Protein AF-A0A812HWL4-F1 (afdb_monomer_lite)

Foldseek 3Di:
DLVVLLCLLCVPPVVNPLVVSLVVLVVLLVLLVCLLPVDPDPDQKDADDPVSLVSLVVQLVVCVVSSVPVLNVLSCQQNDDVNSIDGPVSSNVSSVVNNVSSVVNSVVSVD

Radius of gyration: 14.39 Å; chains: 1; bounding box: 32×25×40 Å

Secondary structure (DSSP, 8-state):
-HHHHHHHIIIIISTT-HHHHHHHHHHHHHHHHHHHHS---SSSEEEPPHHHHHHHHHHHHHHHHTT-HHHHHHHHHHH-SGGGEEEHHHHHHHHHHHHHHHHHHHHHHT-

Structure (mmCIF, N/CA/C/O backbone):
data_AF-A0A812HWL4-F1
#
_entry.id   AF-A0A812HWL4-F1
#
loop_
_atom_site.group_PDB
_atom_site.id
_atom_site.type_symbol
_atom_site.label_atom_id
_atom_site.label_alt_id
_atom_site.label_comp_id
_atom_site.label_asym_id
_atom_site.label_entity_id
_atom_site.label_seq_id
_atom_site.pdbx_PDB_ins_code
_atom_site.Cartn_x
_atom_site.Cartn_y
_atom_site.Cartn_z
_atom_site.occupancy
_atom_site.B_iso_or_equiv
_atom_site.auth_seq_id
_atom_site.auth_comp_id
_atom_site.auth_asym_id
_atom_site.auth_atom_id
_atom_site.pdbx_PDB_model_num
ATOM 1 N N . MET A 1 1 ? -5.602 -4.719 -14.714 1.00 66.44 1 MET A N 1
ATOM 2 C CA . MET A 1 1 ? -5.521 -3.666 -13.679 1.00 66.44 1 MET A CA 1
ATOM 3 C C . MET A 1 1 ? -4.164 -3.690 -12.992 1.00 66.44 1 MET A C 1
ATOM 5 O O . MET A 1 1 ? -3.362 -2.840 -13.329 1.00 66.44 1 MET A O 1
ATOM 9 N N . ARG A 1 2 ? -3.834 -4.706 -12.174 1.00 79.69 2 ARG A N 1
ATOM 10 C CA . ARG A 1 2 ? -2.539 -4.767 -11.455 1.00 79.69 2 ARG A CA 1
ATOM 11 C C . ARG A 1 2 ? -1.305 -4.699 -12.359 1.00 79.69 2 ARG A C 1
ATOM 13 O O . ARG A 1 2 ? -0.395 -3.948 -12.067 1.00 79.69 2 ARG A O 1
ATOM 20 N N . VAL A 1 3 ? -1.302 -5.420 -13.483 1.00 84.12 3 VAL A N 1
ATOM 21 C CA . VAL A 1 3 ? -0.199 -5.358 -14.467 1.00 84.12 3 VAL A CA 1
ATOM 22 C C . VAL A 1 3 ? -0.029 -3.944 -15.033 1.00 84.12 3 VAL A C 1
ATOM 24 O O . VAL A 1 3 ? 1.085 -3.479 -15.192 1.00 84.12 3 VAL A O 1
ATOM 27 N N . THR A 1 4 ? -1.128 -3.227 -15.272 1.00 89.75 4 THR A N 1
ATOM 28 C CA . THR A 1 4 ? -1.093 -1.844 -15.769 1.00 89.75 4 THR A CA 1
ATOM 29 C C . THR A 1 4 ? -0.496 -0.885 -14.738 1.00 89.75 4 THR A C 1
ATOM 31 O O . THR A 1 4 ? 0.316 -0.043 -15.093 1.00 89.75 4 THR A O 1
ATOM 34 N N . GLU A 1 5 ? -0.866 -1.025 -13.463 1.00 93.19 5 GLU A N 1
ATOM 35 C CA . GLU A 1 5 ? -0.319 -0.200 -12.375 1.00 93.19 5 GLU A CA 1
ATOM 36 C C . GLU A 1 5 ? 1.161 -0.520 -12.113 1.00 93.19 5 GLU A C 1
ATOM 38 O O . GLU A 1 5 ? 1.951 0.386 -11.872 1.00 93.19 5 GLU A O 1
ATOM 43 N N . VAL A 1 6 ? 1.556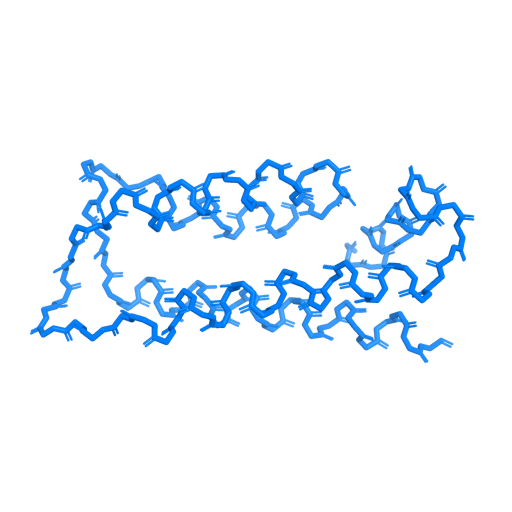 -1.794 -12.225 1.00 93.38 6 VAL A N 1
ATOM 44 C CA . VAL A 1 6 ? 2.964 -2.209 -12.132 1.00 93.38 6 VAL A CA 1
ATOM 45 C C . VAL A 1 6 ? 3.786 -1.663 -13.295 1.00 93.38 6 VAL A C 1
ATOM 47 O O . VAL A 1 6 ? 4.874 -1.148 -13.062 1.00 93.38 6 VAL A O 1
ATOM 50 N N . ASN A 1 7 ? 3.267 -1.713 -14.523 1.00 93.56 7 ASN A N 1
ATOM 51 C CA . ASN A 1 7 ? 3.948 -1.124 -15.675 1.00 93.56 7 ASN A CA 1
ATOM 52 C C . ASN A 1 7 ? 4.111 0.385 -15.498 1.00 93.56 7 ASN A C 1
ATOM 54 O O . ASN A 1 7 ? 5.193 0.897 -15.737 1.00 93.56 7 ASN A O 1
ATOM 58 N N . TYR A 1 8 ? 3.086 1.087 -15.001 1.00 94.75 8 TYR A N 1
ATOM 59 C CA . TYR A 1 8 ? 3.209 2.514 -14.705 1.00 94.75 8 TYR A CA 1
ATOM 60 C C . TYR A 1 8 ? 4.306 2.787 -13.668 1.00 94.75 8 TYR A C 1
ATOM 62 O O . TYR A 1 8 ? 5.150 3.655 -13.879 1.00 94.75 8 TYR A O 1
ATOM 70 N N . LEU A 1 9 ? 4.310 2.040 -12.558 1.00 95.00 9 LEU A N 1
ATOM 71 C CA . LEU A 1 9 ? 5.336 2.150 -11.521 1.00 95.00 9 LEU A CA 1
ATOM 72 C C . LEU A 1 9 ? 6.738 1.943 -12.115 1.00 95.00 9 LEU A C 1
ATOM 74 O O . LEU A 1 9 ? 7.628 2.760 -11.897 1.00 95.00 9 LEU A O 1
ATOM 78 N N . LEU A 1 10 ? 6.927 0.884 -12.900 1.00 95.00 10 LEU A N 1
ATOM 79 C CA . LEU A 1 10 ? 8.213 0.583 -13.523 1.00 95.00 10 LEU A CA 1
ATOM 80 C C . LEU A 1 10 ? 8.621 1.652 -14.539 1.00 95.00 10 LEU A C 1
ATOM 82 O O . LEU A 1 10 ? 9.725 2.170 -14.458 1.00 95.00 10 LEU A O 1
ATOM 86 N N . GLU A 1 11 ? 7.751 2.006 -15.479 1.00 95.19 11 GLU A N 1
ATOM 87 C CA . GLU A 1 11 ? 8.098 2.856 -16.623 1.00 95.19 11 GLU A CA 1
ATOM 88 C C . GLU A 1 11 ? 8.211 4.340 -16.257 1.00 95.19 11 GLU A C 1
ATOM 90 O O . GLU A 1 11 ? 9.037 5.053 -16.828 1.00 95.19 11 GLU A O 1
ATOM 95 N N . HIS A 1 12 ? 7.397 4.820 -15.315 1.00 94.56 12 HIS A N 1
ATOM 96 C CA . HIS A 1 12 ? 7.249 6.256 -15.054 1.00 94.56 12 HIS A CA 1
ATOM 97 C C . HIS A 1 12 ? 7.754 6.713 -13.689 1.00 94.56 12 HIS A C 1
ATOM 99 O O . HIS A 1 12 ? 7.891 7.917 -13.480 1.00 94.56 12 HIS A O 1
ATOM 105 N N . VAL A 1 13 ? 8.015 5.788 -12.764 1.00 94.44 13 VAL A N 1
ATOM 106 C CA . VAL A 1 13 ? 8.443 6.134 -11.401 1.00 94.44 13 VAL A CA 1
ATOM 107 C C . VAL A 1 13 ? 9.825 5.568 -11.109 1.00 94.44 13 VAL A C 1
ATOM 109 O O . VAL A 1 13 ? 10.690 6.314 -10.668 1.00 94.44 13 VAL A O 1
ATOM 112 N N . CYS A 1 14 ? 10.045 4.286 -11.401 1.00 94.88 14 CYS A N 1
ATOM 113 C CA . CYS A 1 14 ? 11.314 3.596 -11.151 1.00 94.88 14 CYS A CA 1
ATOM 114 C C . CYS A 1 14 ? 12.208 3.496 -12.397 1.00 94.88 14 CYS A C 1
ATOM 116 O O . CYS A 1 14 ? 13.252 2.859 -12.355 1.00 94.88 14 CYS A O 1
ATOM 118 N N . PHE A 1 15 ? 11.804 4.081 -13.530 1.00 94.06 15 PHE A N 1
ATOM 119 C CA . PHE A 1 15 ? 12.583 4.129 -14.778 1.00 94.06 15 PHE A CA 1
ATOM 120 C C . PHE A 1 15 ? 13.150 2.770 -15.244 1.00 94.06 15 PHE A C 1
ATOM 122 O O . PHE A 1 15 ? 14.250 2.686 -15.788 1.00 94.06 15 PHE A O 1
ATOM 129 N N . GLY A 1 16 ? 12.384 1.698 -15.043 1.00 92.31 16 GLY A N 1
ATOM 130 C CA . GLY A 1 16 ? 12.741 0.321 -15.382 1.00 92.31 16 GLY A CA 1
ATOM 131 C C . GLY A 1 16 ? 13.477 -0.446 -14.280 1.00 92.31 16 GLY A C 1
ATOM 132 O O . GLY A 1 16 ? 13.710 -1.643 -14.448 1.00 92.31 16 GLY A O 1
ATOM 133 N N . ASP A 1 17 ? 13.812 0.186 -13.152 1.00 94.81 17 ASP A N 1
ATOM 134 C CA . ASP A 1 17 ? 14.442 -0.482 -12.014 1.00 94.81 17 ASP A CA 1
ATOM 135 C C . ASP A 1 17 ? 13.411 -1.287 -11.205 1.00 94.81 17 ASP A C 1
ATOM 137 O O . ASP A 1 17 ? 12.638 -0.775 -10.388 1.00 94.81 17 ASP A O 1
ATOM 141 N N . ALA A 1 18 ? 13.398 -2.597 -11.446 1.00 92.56 18 ALA A N 1
ATOM 142 C CA . ALA A 1 18 ? 12.520 -3.520 -10.744 1.00 92.56 18 ALA A CA 1
ATOM 143 C C . ALA A 1 18 ? 12.895 -3.711 -9.265 1.00 92.56 18 ALA A C 1
ATOM 145 O O . ALA A 1 18 ? 12.020 -4.062 -8.471 1.00 92.56 18 ALA A O 1
ATOM 146 N N . ILE A 1 19 ? 14.158 -3.491 -8.881 1.00 93.62 19 ILE A N 1
ATOM 147 C CA . ILE A 1 19 ? 14.606 -3.594 -7.487 1.00 93.62 19 ILE A CA 1
ATOM 148 C C . ILE A 1 19 ? 14.049 -2.408 -6.707 1.00 93.62 19 ILE A C 1
ATOM 150 O O . ILE A 1 19 ? 13.382 -2.617 -5.693 1.00 93.62 19 ILE A O 1
ATOM 154 N N . GLU A 1 20 ? 14.225 -1.191 -7.226 1.00 94.38 20 GLU A N 1
ATOM 155 C CA . GLU A 1 20 ? 13.672 0.026 -6.622 1.00 94.38 20 GLU A CA 1
ATOM 156 C C . GLU A 1 20 ? 12.142 -0.064 -6.497 1.00 94.38 20 GLU A C 1
ATOM 158 O O . GLU A 1 20 ? 11.577 0.197 -5.430 1.00 94.38 20 GLU A O 1
ATOM 163 N N . ALA A 1 21 ? 11.454 -0.530 -7.548 1.00 94.56 21 ALA A N 1
ATOM 164 C CA . ALA A 1 21 ? 10.010 -0.755 -7.501 1.00 94.56 21 ALA A CA 1
ATOM 165 C C . ALA A 1 21 ? 9.614 -1.750 -6.396 1.00 94.56 21 ALA A C 1
ATOM 167 O O . ALA A 1 21 ? 8.628 -1.537 -5.683 1.00 94.56 21 ALA A O 1
ATOM 168 N N . ASN A 1 22 ? 10.382 -2.831 -6.222 1.00 94.88 22 ASN A N 1
ATOM 169 C CA . ASN A 1 22 ? 10.136 -3.828 -5.181 1.00 94.88 22 ASN A CA 1
ATOM 170 C C . ASN A 1 22 ? 10.308 -3.227 -3.779 1.00 94.88 22 ASN A C 1
ATOM 172 O O . ASN A 1 22 ? 9.441 -3.406 -2.923 1.00 94.88 22 ASN A O 1
ATOM 176 N N . GLU A 1 23 ? 11.386 -2.475 -3.554 1.00 94.88 23 GLU A N 1
ATOM 177 C CA . GLU A 1 23 ? 11.687 -1.821 -2.277 1.00 94.88 23 GLU A CA 1
ATOM 178 C C . GLU A 1 23 ? 10.637 -0.773 -1.891 1.00 94.88 23 GLU A C 1
ATOM 180 O O . GLU A 1 23 ? 10.198 -0.725 -0.733 1.00 94.88 23 GLU A O 1
ATOM 185 N N . LEU A 1 24 ? 10.158 0.018 -2.855 1.00 93.94 24 LEU A N 1
ATOM 186 C CA . LEU A 1 24 ? 9.069 0.969 -2.631 1.00 93.94 24 LEU A CA 1
ATOM 187 C C . LEU A 1 24 ? 7.780 0.250 -2.215 1.00 93.94 24 LEU A C 1
ATOM 189 O O . LEU A 1 24 ? 7.155 0.613 -1.215 1.00 93.94 24 LEU A O 1
ATOM 193 N N . VAL A 1 25 ? 7.394 -0.810 -2.929 1.00 95.25 25 VAL A N 1
ATOM 194 C CA . VAL A 1 25 ? 6.182 -1.581 -2.608 1.00 95.25 25 VAL A CA 1
ATOM 195 C C . VAL A 1 25 ? 6.319 -2.291 -1.254 1.00 95.25 25 VAL A C 1
ATOM 197 O O . VAL A 1 25 ? 5.368 -2.307 -0.467 1.00 95.25 25 VAL A O 1
ATOM 200 N N . LEU A 1 26 ? 7.502 -2.824 -0.928 1.00 94.50 26 LEU A N 1
ATOM 201 C CA . LEU A 1 26 ? 7.805 -3.398 0.388 1.00 94.50 26 LEU A CA 1
ATOM 202 C C . LEU A 1 26 ? 7.708 -2.357 1.507 1.00 94.50 26 LEU A C 1
ATOM 204 O O . LEU A 1 26 ? 7.209 -2.666 2.592 1.00 94.50 26 LEU A O 1
ATOM 208 N N . THR A 1 27 ? 8.140 -1.122 1.257 1.00 93.50 27 THR A N 1
ATOM 209 C CA . THR A 1 27 ? 8.026 -0.025 2.226 1.00 93.50 27 THR A CA 1
ATOM 210 C C . THR A 1 27 ? 6.563 0.235 2.577 1.00 93.50 27 THR A C 1
ATOM 212 O O . THR A 1 27 ? 6.204 0.227 3.756 1.00 93.50 27 THR A O 1
ATOM 215 N N . PHE A 1 28 ? 5.689 0.337 1.572 1.00 92.38 28 PHE A N 1
ATOM 216 C CA . PHE A 1 28 ? 4.242 0.453 1.788 1.00 92.38 28 PHE A CA 1
ATOM 217 C C . PHE A 1 28 ? 3.665 -0.744 2.538 1.00 92.38 28 PHE A C 1
ATOM 219 O O . PHE A 1 28 ? 2.865 -0.573 3.459 1.00 92.38 28 PHE A O 1
ATOM 226 N N . TYR A 1 29 ? 4.075 -1.956 2.163 1.00 94.44 29 TYR A N 1
ATOM 227 C CA . TYR A 1 29 ? 3.617 -3.176 2.818 1.00 94.44 29 TYR A CA 1
ATOM 228 C C . TYR A 1 29 ? 3.917 -3.133 4.317 1.00 94.44 29 TYR A C 1
ATOM 230 O O . TYR A 1 29 ? 3.021 -3.353 5.131 1.00 94.44 29 TYR A O 1
ATOM 238 N N . ASN A 1 30 ? 5.142 -2.757 4.681 1.00 92.88 30 ASN A N 1
ATOM 239 C CA . ASN A 1 30 ? 5.572 -2.646 6.069 1.00 92.88 30 ASN A CA 1
ATOM 240 C C . ASN A 1 30 ? 4.865 -1.513 6.826 1.00 92.88 30 ASN A C 1
ATOM 242 O O . ASN A 1 30 ? 4.520 -1.695 7.994 1.00 92.88 30 ASN A O 1
ATOM 246 N N . GLU A 1 31 ? 4.620 -0.361 6.195 1.00 91.38 31 GLU A N 1
ATOM 247 C CA . GLU A 1 31 ? 3.857 0.731 6.817 1.00 91.38 31 GLU A CA 1
ATOM 248 C C . GLU A 1 31 ? 2.412 0.312 7.126 1.00 91.38 31 GLU A C 1
ATOM 250 O O . GLU A 1 31 ? 1.937 0.515 8.245 1.00 91.38 31 GLU A O 1
ATOM 255 N N . ILE A 1 32 ? 1.731 -0.358 6.191 1.00 91.19 32 ILE A N 1
ATOM 256 C CA . ILE A 1 32 ? 0.374 -0.879 6.416 1.00 91.19 32 ILE A CA 1
ATOM 257 C C . ILE A 1 32 ? 0.366 -1.958 7.503 1.00 91.19 32 ILE A C 1
ATOM 259 O O . ILE A 1 32 ? -0.552 -2.000 8.322 1.00 91.19 32 ILE A O 1
ATOM 263 N N . LEU A 1 33 ? 1.391 -2.812 7.552 1.00 90.31 33 LEU A N 1
ATOM 264 C CA . LEU A 1 33 ? 1.522 -3.846 8.580 1.00 90.31 33 LEU A CA 1
ATOM 265 C C . LEU A 1 33 ? 1.675 -3.242 9.981 1.00 90.31 33 LEU A C 1
ATOM 267 O O . LEU A 1 33 ? 1.035 -3.707 10.924 1.00 90.31 33 LEU A O 1
ATOM 271 N N . LYS A 1 34 ? 2.471 -2.172 10.114 1.00 87.38 34 LYS A N 1
ATOM 272 C CA . LYS A 1 34 ? 2.599 -1.411 11.368 1.00 87.38 34 LYS A CA 1
ATOM 273 C C . LYS A 1 34 ? 1.263 -0.807 11.787 1.00 87.38 34 LYS A C 1
ATOM 275 O O . LYS A 1 34 ? 0.875 -0.952 12.943 1.00 87.38 34 LYS A O 1
ATOM 280 N N . LEU A 1 35 ? 0.539 -0.195 10.849 1.00 84.06 35 LEU A N 1
ATOM 281 C CA . LEU A 1 35 ? -0.789 0.359 11.113 1.00 84.06 35 LEU A CA 1
ATOM 282 C C . LEU A 1 35 ? -1.767 -0.731 11.579 1.00 84.06 35 LEU A C 1
ATOM 284 O O . LEU A 1 35 ? -2.440 -0.543 12.585 1.00 84.06 35 LEU A O 1
ATOM 288 N N . GLY A 1 36 ? -1.781 -1.894 10.921 1.00 80.06 36 GLY A N 1
ATOM 289 C CA . GLY A 1 36 ? -2.648 -3.018 11.290 1.00 80.06 36 GLY A CA 1
ATOM 290 C C . GLY A 1 36 ? -2.312 -3.692 12.629 1.00 80.06 36 GLY A C 1
ATOM 291 O O . GLY A 1 36 ? -3.197 -4.297 13.235 1.00 80.06 36 GLY A O 1
ATOM 292 N N . ASN A 1 37 ? -1.062 -3.598 13.097 1.00 73.44 37 ASN A N 1
ATOM 293 C CA . ASN A 1 37 ? -0.608 -4.204 14.356 1.00 73.44 37 ASN A CA 1
ATOM 294 C C . ASN A 1 37 ? -0.682 -3.252 15.558 1.00 73.44 37 ASN A C 1
ATOM 296 O O . ASN A 1 37 ? -0.892 -3.713 16.678 1.00 73.44 37 ASN A O 1
ATOM 300 N N . ASN A 1 38 ? -0.550 -1.938 15.349 1.00 65.38 38 ASN A N 1
ATOM 301 C CA . ASN A 1 38 ? -0.593 -0.935 16.424 1.00 65.38 38 ASN A CA 1
ATOM 302 C C . ASN A 1 38 ? -2.002 -0.692 16.991 1.00 65.38 38 ASN A C 1
ATOM 304 O O . ASN A 1 38 ? -2.208 0.162 17.850 1.00 65.38 38 ASN A O 1
ATOM 308 N N . THR A 1 39 ? -2.983 -1.461 16.539 1.00 62.91 39 THR A N 1
ATOM 309 C CA . THR A 1 39 ? -4.386 -1.289 16.880 1.00 62.91 39 THR A CA 1
ATOM 310 C C . THR A 1 39 ? -4.878 -2.360 17.849 1.00 62.91 39 THR A C 1
ATOM 312 O O . THR A 1 39 ? -5.397 -3.399 17.439 1.00 62.91 39 THR A O 1
ATOM 315 N N . CYS A 1 40 ? -4.739 -2.108 19.153 1.00 57.38 40 CYS A N 1
ATOM 316 C CA . CYS A 1 40 ? -5.409 -2.888 20.197 1.00 57.38 40 CYS A CA 1
ATOM 317 C C . CYS A 1 40 ? -6.746 -2.219 20.539 1.00 57.38 40 CYS A C 1
ATOM 319 O O . CYS A 1 40 ? -6.815 -1.355 21.414 1.00 57.38 40 CYS A O 1
ATOM 321 N N . PHE A 1 41 ? -7.810 -2.583 19.821 1.00 64.50 41 PHE A N 1
ATOM 322 C CA . PHE A 1 41 ? -9.138 -2.020 20.063 1.00 64.50 41 PHE A CA 1
ATOM 323 C C . PHE A 1 41 ? -9.984 -2.951 20.924 1.00 64.50 41 PHE A C 1
ATOM 325 O O . PHE A 1 41 ? -10.122 -4.138 20.636 1.00 64.50 41 PHE A O 1
ATOM 332 N N . LYS A 1 42 ? -10.549 -2.386 21.995 1.00 64.44 42 LYS A N 1
ATOM 333 C CA . LYS A 1 42 ? -11.506 -3.053 22.892 1.00 64.44 42 LYS A CA 1
ATOM 334 C C . LYS A 1 42 ? -12.967 -2.805 22.486 1.00 64.44 42 LYS A C 1
ATOM 336 O O . LYS A 1 42 ? -13.868 -3.275 23.171 1.00 64.44 42 LYS A O 1
ATOM 341 N N . SER A 1 43 ? -13.196 -2.052 21.411 1.00 70.94 43 SER A N 1
ATOM 342 C CA . SER A 1 43 ? -14.505 -1.588 20.952 1.00 70.94 43 SER A CA 1
ATOM 343 C C . SER A 1 43 ? -14.671 -1.795 19.446 1.00 70.94 43 SER A C 1
ATOM 345 O O . SER A 1 43 ? -13.700 -1.754 18.690 1.00 70.94 43 SER A O 1
ATOM 347 N N . ASP A 1 44 ? -15.919 -1.971 19.007 1.00 81.06 44 ASP A N 1
ATOM 348 C CA . ASP A 1 44 ? -16.266 -2.121 17.585 1.00 81.06 44 ASP A CA 1
ATOM 349 C C . ASP A 1 44 ? -16.020 -0.843 16.770 1.00 81.06 44 ASP A C 1
ATOM 351 O O . ASP A 1 44 ? -15.898 -0.902 15.547 1.00 81.06 44 ASP A O 1
ATOM 355 N N . PHE A 1 45 ? -15.922 0.304 17.447 1.00 81.31 45 PHE A N 1
ATOM 356 C CA . PHE A 1 45 ? -15.622 1.610 16.870 1.00 81.31 45 PHE A CA 1
ATOM 357 C C . PHE A 1 45 ? -14.486 2.278 17.634 1.00 81.31 45 PHE A C 1
ATOM 359 O O . PHE A 1 45 ? -14.398 2.151 18.857 1.00 81.31 45 PHE A O 1
ATOM 366 N N . PHE A 1 46 ? -13.632 3.007 16.927 1.00 80.44 46 PHE A N 1
ATOM 367 C CA . PHE A 1 46 ? -12.537 3.763 17.525 1.00 80.44 46 PHE A CA 1
ATOM 368 C C . PHE A 1 46 ? -12.259 5.037 16.730 1.00 80.44 46 PHE A C 1
ATOM 370 O O . PHE A 1 46 ? -12.572 5.119 15.545 1.00 80.44 46 PHE A O 1
ATOM 377 N N . VAL A 1 47 ? -11.637 6.014 17.384 1.00 81.56 47 VAL A N 1
ATOM 378 C CA . VAL A 1 47 ? -11.125 7.222 16.731 1.00 81.56 47 VAL A CA 1
ATOM 379 C C . VAL A 1 47 ? -9.672 6.978 16.342 1.00 81.56 47 VAL A C 1
ATOM 381 O O . VAL A 1 47 ? -8.872 6.549 17.180 1.00 81.56 47 VAL A O 1
ATOM 384 N N . LEU A 1 48 ? -9.318 7.221 15.078 1.00 78.94 48 LEU A N 1
ATOM 385 C CA . LEU A 1 48 ? -7.914 7.174 14.666 1.00 78.94 48 LEU A CA 1
ATOM 386 C C . LEU A 1 48 ? -7.111 8.249 15.395 1.00 78.94 48 LEU A C 1
ATOM 388 O O . LEU A 1 48 ? -7.489 9.416 15.399 1.00 78.94 48 LEU A O 1
ATOM 392 N N . GLN A 1 49 ? -5.954 7.868 15.925 1.00 82.69 49 GLN A N 1
ATOM 393 C CA . GLN A 1 49 ? -4.986 8.827 16.450 1.00 82.69 49 GLN A CA 1
ATOM 394 C C . GLN A 1 49 ? -4.406 9.679 15.312 1.00 82.69 49 GLN A C 1
ATOM 396 O O . GLN A 1 49 ? -4.191 9.169 14.210 1.00 82.69 49 GLN A O 1
ATOM 401 N N . ASP A 1 50 ? -4.090 10.945 15.591 1.00 82.62 50 ASP A N 1
ATOM 402 C CA . ASP A 1 50 ? -3.572 11.911 14.610 1.00 82.62 50 ASP A CA 1
ATOM 403 C C . ASP A 1 50 ? -2.388 11.382 13.792 1.00 82.62 50 ASP A C 1
ATOM 405 O O . ASP A 1 50 ? -2.308 11.603 12.583 1.00 82.62 50 ASP A O 1
ATOM 409 N N . GLU A 1 51 ? -1.463 10.661 14.429 1.00 84.00 51 GLU A N 1
ATOM 410 C CA . GLU A 1 51 ? -0.312 10.069 13.743 1.00 84.00 51 GLU A CA 1
ATOM 411 C C . GLU A 1 51 ? -0.754 9.049 12.687 1.00 84.00 51 GLU A C 1
ATOM 413 O O . GLU A 1 51 ? -0.316 9.115 11.539 1.00 84.00 51 GLU A O 1
ATOM 418 N N . MET A 1 52 ? -1.696 8.166 13.032 1.00 83.88 52 MET A N 1
ATOM 419 C CA . MET A 1 52 ? -2.237 7.187 12.091 1.00 83.88 52 MET A CA 1
ATOM 420 C C . MET A 1 52 ? -2.998 7.861 10.947 1.00 83.88 52 MET A C 1
ATOM 422 O O . MET A 1 52 ? -2.876 7.430 9.799 1.00 83.88 52 MET A O 1
ATOM 426 N N . GLN A 1 53 ? -3.756 8.925 11.235 1.00 84.69 53 GLN A N 1
ATOM 427 C CA . GLN A 1 53 ? -4.447 9.703 10.203 1.00 84.69 53 GLN A CA 1
ATOM 428 C C . GLN A 1 53 ? -3.445 10.308 9.214 1.00 84.69 53 GLN A C 1
ATOM 430 O O . GLN A 1 53 ? -3.604 10.159 8.000 1.00 84.69 53 GLN A O 1
ATOM 435 N N . ARG A 1 54 ? -2.368 10.928 9.717 1.00 86.94 54 ARG A N 1
ATOM 436 C CA . ARG A 1 54 ? -1.294 11.492 8.885 1.00 86.94 54 ARG A CA 1
ATOM 437 C C . ARG A 1 54 ? -0.600 10.419 8.052 1.00 86.94 54 ARG A C 1
ATOM 439 O O . ARG A 1 54 ? -0.381 10.638 6.861 1.00 86.94 54 ARG A O 1
ATOM 446 N N . SER A 1 55 ? -0.298 9.260 8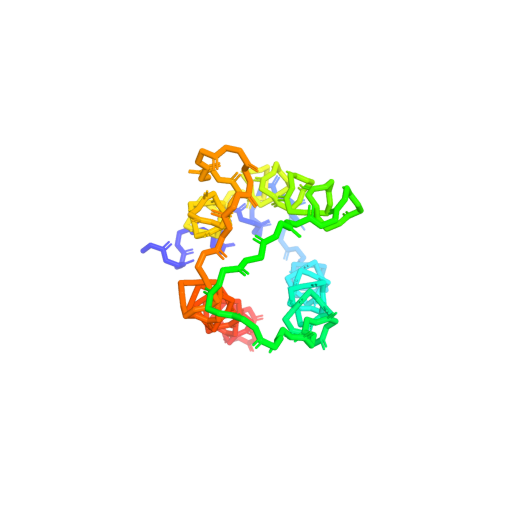.637 1.00 88.69 55 SER A N 1
ATOM 447 C CA . SER A 1 55 ? 0.288 8.128 7.910 1.00 88.69 55 SER A CA 1
ATOM 448 C C . SER A 1 55 ? -0.621 7.654 6.780 1.00 88.69 55 SER A C 1
ATOM 450 O O . SER A 1 55 ? -0.165 7.520 5.648 1.00 88.69 55 SER A O 1
ATOM 452 N N . LEU A 1 56 ? -1.915 7.458 7.042 1.00 88.31 56 LEU A N 1
ATOM 453 C CA . LEU A 1 56 ? -2.867 7.032 6.016 1.00 88.31 56 LEU A CA 1
ATOM 454 C C . LEU A 1 56 ? -3.058 8.094 4.921 1.00 88.31 56 LEU A C 1
ATOM 456 O O . LEU A 1 56 ? -3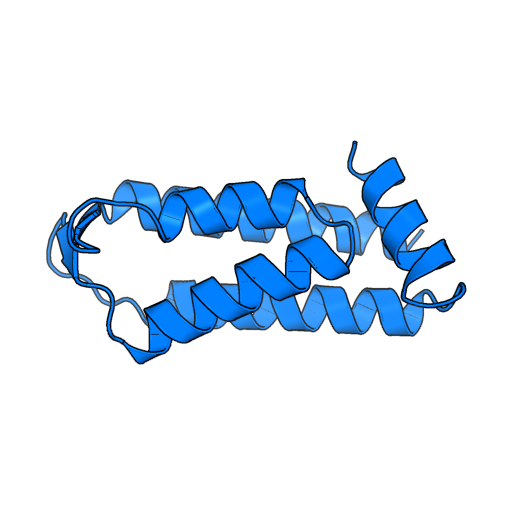.149 7.748 3.742 1.00 88.31 56 LEU A O 1
ATOM 460 N N . HIS A 1 57 ? -3.075 9.381 5.276 1.00 89.00 57 HIS A N 1
ATOM 461 C CA . HIS A 1 57 ? -3.141 10.473 4.304 1.00 89.00 57 HIS A CA 1
ATOM 462 C C . HIS A 1 57 ? -1.905 10.489 3.393 1.00 89.00 57 HIS A C 1
ATOM 464 O O . HIS A 1 57 ? -2.039 10.514 2.167 1.00 89.00 57 HIS A O 1
ATOM 470 N N . LYS A 1 58 ? -0.704 10.385 3.977 1.00 91.19 58 LYS A N 1
ATOM 471 C CA . LYS A 1 58 ? 0.555 10.287 3.228 1.00 91.19 58 LYS A CA 1
ATOM 472 C C . LYS A 1 58 ? 0.542 9.080 2.288 1.00 91.19 58 LYS A C 1
ATOM 474 O O . LYS A 1 58 ? 0.778 9.241 1.096 1.00 91.19 58 LYS A O 1
ATOM 479 N N . LEU A 1 59 ? 0.186 7.899 2.795 1.00 92.12 59 LEU A N 1
ATOM 480 C CA . LEU A 1 59 ? 0.078 6.668 2.008 1.00 92.12 59 LEU A CA 1
ATOM 481 C C . LEU A 1 59 ? -0.923 6.805 0.850 1.00 92.12 59 LEU A C 1
ATOM 483 O O . LEU A 1 59 ? -0.665 6.330 -0.257 1.00 92.12 59 LEU A O 1
ATOM 487 N N . THR A 1 60 ? -2.046 7.492 1.070 1.00 92.44 60 THR A N 1
ATOM 488 C CA . THR A 1 60 ? -3.047 7.763 0.027 1.00 92.44 60 THR A CA 1
ATOM 489 C C . THR A 1 60 ? -2.470 8.613 -1.107 1.00 92.44 60 THR A C 1
ATOM 491 O O . THR A 1 60 ? -2.693 8.299 -2.277 1.00 92.44 60 THR A O 1
ATOM 494 N N . GLY A 1 61 ? -1.732 9.677 -0.772 1.00 91.25 61 GLY A N 1
ATOM 495 C CA . GLY A 1 61 ? -1.094 10.554 -1.756 1.00 91.25 61 GLY A CA 1
ATOM 496 C C . GLY A 1 61 ? 0.045 9.856 -2.498 1.00 91.25 61 GLY A C 1
ATOM 497 O O . GLY A 1 61 ? 0.068 9.838 -3.727 1.00 91.25 61 GLY A O 1
ATOM 498 N N . SER A 1 62 ? 0.952 9.216 -1.759 1.00 93.06 62 SER A N 1
ATOM 499 C CA . SER A 1 62 ? 2.109 8.525 -2.330 1.00 93.06 62 SER A CA 1
ATOM 500 C C . SER A 1 62 ? 1.701 7.360 -3.240 1.00 93.06 62 SER A C 1
ATOM 502 O O . SER A 1 62 ? 2.267 7.216 -4.318 1.00 93.06 62 SER A O 1
ATOM 504 N N . SER A 1 63 ? 0.672 6.580 -2.883 1.00 93.19 63 SER A N 1
ATOM 505 C CA . SER A 1 63 ? 0.164 5.506 -3.758 1.00 93.19 63 SER A CA 1
ATOM 506 C C . SER A 1 63 ? -0.407 6.028 -5.081 1.00 93.19 63 SER A C 1
ATOM 508 O O . SER A 1 63 ? -0.194 5.405 -6.118 1.00 93.19 63 SER A O 1
ATOM 510 N N . GLY A 1 64 ? -1.077 7.185 -5.070 1.00 91.31 64 GLY A N 1
ATOM 511 C CA . GLY A 1 64 ? -1.563 7.832 -6.290 1.00 91.31 64 GLY A CA 1
ATOM 512 C C . GLY A 1 64 ? -0.427 8.302 -7.202 1.00 91.31 64 GLY A C 1
ATOM 513 O O . GLY A 1 64 ? -0.461 8.042 -8.401 1.00 91.31 64 GLY A O 1
ATOM 514 N N . LEU A 1 65 ? 0.612 8.928 -6.636 1.00 91.25 65 LEU A N 1
ATOM 515 C CA . LEU A 1 65 ? 1.795 9.364 -7.396 1.00 91.25 65 LEU A CA 1
ATOM 516 C C . LEU A 1 65 ? 2.541 8.192 -8.047 1.00 91.25 65 LEU A C 1
ATOM 518 O O . LEU A 1 65 ? 3.083 8.333 -9.138 1.00 91.25 65 LEU A O 1
ATOM 522 N N . MET A 1 66 ? 2.517 7.025 -7.403 1.00 91.44 66 MET A N 1
ATOM 523 C CA . MET A 1 66 ? 3.110 5.792 -7.920 1.00 91.44 66 MET A CA 1
ATOM 524 C C . MET A 1 66 ? 2.266 5.098 -9.004 1.00 91.44 66 MET A C 1
ATOM 526 O O . MET A 1 66 ? 2.647 4.036 -9.489 1.00 91.44 66 MET A O 1
ATOM 530 N N . GLY A 1 67 ? 1.092 5.638 -9.348 1.00 92.00 67 GLY A N 1
ATOM 531 C CA . GLY A 1 67 ? 0.141 4.996 -10.260 1.00 92.00 67 GLY A CA 1
ATOM 532 C C . GLY A 1 67 ? -0.587 3.786 -9.668 1.00 92.00 67 GLY A C 1
ATOM 533 O O . GLY A 1 67 ? -1.303 3.093 -10.388 1.00 92.00 67 GLY A O 1
ATOM 534 N N . LEU A 1 68 ? -0.461 3.540 -8.359 1.00 93.56 68 LEU A N 1
ATOM 535 C CA . LEU A 1 68 ? -1.157 2.476 -7.631 1.00 93.56 68 LEU A CA 1
ATOM 536 C C . LEU A 1 68 ? -2.547 2.965 -7.193 1.00 93.56 68 LEU A C 1
ATOM 538 O O . LEU A 1 68 ? -2.863 3.065 -6.005 1.00 93.56 68 LEU A O 1
ATOM 542 N N . ASN A 1 69 ? -3.392 3.312 -8.159 1.00 91.44 69 ASN A N 1
ATOM 543 C CA . ASN A 1 69 ? -4.701 3.921 -7.916 1.00 91.44 69 ASN A CA 1
ATOM 544 C C . ASN A 1 69 ? -5.630 3.025 -7.086 1.00 91.44 69 ASN A C 1
ATOM 546 O O . ASN A 1 69 ? -6.337 3.512 -6.202 1.00 91.44 69 ASN A O 1
ATOM 550 N N . SER A 1 70 ? -5.585 1.713 -7.311 1.00 90.56 70 SER A N 1
ATOM 551 C CA . SER A 1 70 ? -6.340 0.728 -6.533 1.00 90.56 70 SER A CA 1
ATOM 552 C C . SER A 1 70 ? -5.955 0.770 -5.052 1.00 90.56 70 SER A C 1
ATOM 554 O O . SER A 1 70 ? -6.823 0.745 -4.179 1.00 90.56 70 SER A O 1
ATOM 556 N N . LEU A 1 71 ? -4.655 0.893 -4.762 1.00 91.50 71 LEU A N 1
ATOM 557 C CA . LEU A 1 71 ? -4.143 1.040 -3.400 1.00 91.50 71 LEU A CA 1
ATOM 558 C C . LEU A 1 71 ? -4.653 2.326 -2.752 1.00 91.50 71 LEU A C 1
ATOM 560 O O . LEU A 1 71 ? -5.162 2.279 -1.633 1.00 91.50 71 LEU A O 1
ATOM 564 N N . SER A 1 72 ? -4.575 3.447 -3.473 1.00 91.25 72 SER A N 1
ATOM 565 C CA . SER A 1 72 ? -5.092 4.734 -2.999 1.00 91.25 72 SER A CA 1
ATOM 566 C C . SER A 1 72 ? -6.577 4.629 -2.632 1.00 91.25 72 SER A C 1
ATOM 568 O O . SER A 1 72 ? -6.975 5.042 -1.546 1.00 91.25 72 SER A O 1
ATOM 570 N N . CYS A 1 73 ? -7.397 3.986 -3.471 1.00 88.25 73 CYS A N 1
ATOM 571 C CA . CYS A 1 73 ? -8.819 3.756 -3.198 1.00 88.25 73 CYS A CA 1
ATOM 572 C C . CYS A 1 73 ? -9.067 2.897 -1.946 1.00 88.25 73 CYS A C 1
ATOM 574 O O . CYS A 1 73 ? -9.931 3.230 -1.127 1.00 88.25 73 CYS A O 1
ATOM 576 N N . TYR A 1 74 ? -8.300 1.820 -1.754 1.00 88.62 74 TYR A N 1
ATOM 577 C CA . TYR A 1 74 ? -8.425 1.005 -0.545 1.00 88.62 74 TYR A CA 1
ATOM 578 C C . TYR A 1 74 ? -8.063 1.786 0.721 1.00 88.62 74 TYR A C 1
ATOM 580 O O . TYR A 1 74 ? -8.772 1.679 1.721 1.00 88.62 74 TYR A O 1
ATOM 588 N N . ILE A 1 75 ? -7.007 2.604 0.683 1.00 89.00 75 ILE A N 1
ATOM 589 C CA . ILE A 1 75 ? -6.608 3.426 1.835 1.00 89.00 75 ILE A CA 1
ATOM 590 C C . ILE A 1 75 ? -7.666 4.503 2.118 1.00 89.00 75 ILE A C 1
ATOM 592 O O . ILE A 1 75 ? -8.020 4.710 3.276 1.00 89.00 75 ILE A O 1
ATOM 596 N N . LYS A 1 76 ? -8.254 5.116 1.080 1.00 86.94 76 LYS A N 1
ATOM 597 C CA . LYS A 1 76 ? -9.358 6.087 1.219 1.00 86.94 76 LYS A CA 1
ATOM 598 C C . LYS A 1 76 ? -10.577 5.522 1.940 1.00 86.94 76 LYS A C 1
ATOM 600 O O . LYS A 1 76 ? -11.229 6.228 2.701 1.00 86.94 76 LYS A O 1
ATOM 605 N N . THR A 1 77 ? -10.852 4.235 1.748 1.00 82.31 77 THR A N 1
ATOM 606 C CA . THR A 1 77 ? -11.943 3.543 2.452 1.00 82.31 77 THR A CA 1
ATOM 607 C C . THR A 1 77 ? -11.724 3.527 3.972 1.00 82.31 77 THR A C 1
ATOM 609 O O . THR A 1 77 ? -12.675 3.380 4.731 1.00 82.31 77 THR A O 1
ATOM 612 N N . ILE A 1 78 ? -10.476 3.678 4.425 1.00 79.31 78 ILE A N 1
ATOM 613 C CA . ILE A 1 78 ? -10.120 3.765 5.842 1.00 79.31 78 ILE A CA 1
ATOM 614 C C . ILE A 1 78 ? -10.178 5.213 6.347 1.00 79.31 78 ILE A C 1
ATOM 616 O O . ILE A 1 78 ? -10.566 5.426 7.486 1.00 79.31 78 ILE A O 1
ATOM 620 N N . THR A 1 79 ? -9.775 6.201 5.543 1.00 69.25 79 THR A N 1
ATOM 621 C CA . THR A 1 79 ? -9.591 7.594 5.998 1.00 69.25 79 THR A CA 1
ATOM 622 C C . THR A 1 79 ? -10.838 8.465 5.976 1.00 69.25 79 THR A C 1
ATOM 624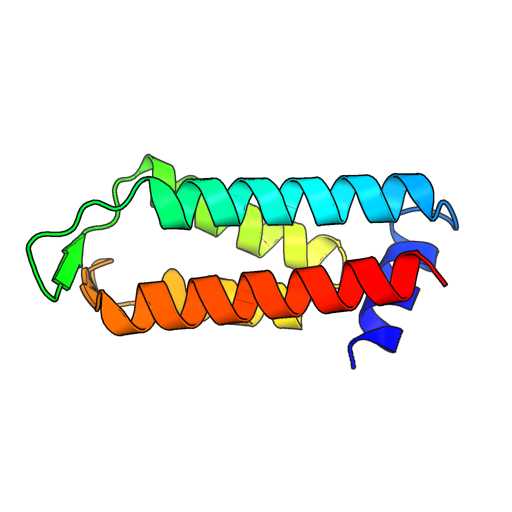 O O . THR A 1 79 ? -10.870 9.445 6.712 1.00 69.25 79 THR A O 1
ATOM 627 N N . TYR A 1 80 ? -11.843 8.149 5.157 1.00 64.06 80 TYR A N 1
ATOM 628 C CA . TYR A 1 80 ? -13.011 9.015 4.950 1.00 64.06 80 TYR A CA 1
ATOM 629 C C . TYR A 1 80 ? -14.278 8.456 5.604 1.00 64.06 80 TYR A C 1
ATOM 631 O O . TYR A 1 80 ? -15.259 8.150 4.929 1.00 64.06 80 TYR A O 1
ATOM 639 N N . THR A 1 81 ? -14.252 8.320 6.926 1.00 63.19 81 THR A N 1
ATOM 640 C CA . THR A 1 81 ? -15.459 8.125 7.740 1.00 63.19 81 THR A CA 1
ATOM 641 C C . THR A 1 81 ? -15.754 9.410 8.508 1.00 63.19 81 THR A C 1
ATOM 643 O O . THR A 1 81 ? -14.816 10.085 8.940 1.00 63.19 81 THR A O 1
ATOM 646 N N . ASP A 1 82 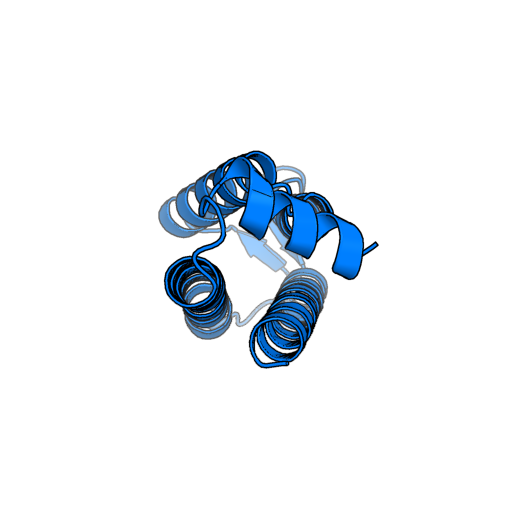? -17.033 9.743 8.689 1.00 58.22 82 ASP A N 1
ATOM 647 C CA . ASP A 1 82 ? -17.449 10.919 9.462 1.00 58.22 82 ASP A CA 1
ATOM 648 C C . ASP A 1 82 ? -16.774 10.914 10.851 1.00 58.22 82 ASP A C 1
ATOM 650 O O . ASP A 1 82 ? -16.694 9.880 11.523 1.00 58.22 82 ASP A O 1
ATOM 654 N N . ASP A 1 83 ? -16.187 12.054 11.228 1.00 66.69 83 ASP A N 1
ATOM 655 C CA . ASP A 1 83 ? -15.433 12.277 12.473 1.00 66.69 83 ASP A CA 1
ATOM 656 C C . ASP A 1 83 ? -14.253 11.312 12.745 1.00 66.69 83 ASP A C 1
ATOM 658 O O . ASP A 1 83 ? -13.816 11.168 13.888 1.00 66.69 83 ASP A O 1
ATOM 662 N N . TYR A 1 84 ? -13.710 10.638 11.716 1.00 69.88 84 TYR A N 1
ATOM 663 C CA . TYR A 1 84 ? -12.661 9.604 11.844 1.00 69.88 84 TYR A CA 1
ATOM 664 C C . TYR A 1 84 ? -13.027 8.461 12.804 1.00 69.88 84 TYR A C 1
ATOM 666 O O . TYR A 1 84 ? -12.151 7.742 13.305 1.00 69.88 84 TYR A O 1
ATOM 674 N N . VAL A 1 85 ? -14.326 8.276 13.048 1.00 75.75 85 VAL A N 1
ATOM 675 C CA . VAL A 1 85 ? -14.849 7.149 13.809 1.00 75.75 85 VAL A CA 1
ATOM 676 C C . VAL A 1 85 ? -14.911 5.954 12.878 1.00 75.75 85 VAL A C 1
ATOM 678 O O . VAL A 1 85 ? -15.729 5.884 11.962 1.00 75.75 85 VAL A O 1
ATOM 681 N N . ILE A 1 86 ? -14.030 4.992 13.113 1.00 79.38 86 ILE A N 1
ATOM 682 C CA . ILE A 1 86 ? -13.852 3.856 12.222 1.00 79.38 86 ILE A CA 1
ATOM 683 C C . ILE A 1 86 ? -14.358 2.592 12.880 1.00 79.38 86 ILE A C 1
ATOM 685 O O . ILE A 1 86 ? -14.033 2.269 14.023 1.00 79.38 86 ILE A O 1
ATOM 689 N N . ASN A 1 87 ? -15.133 1.840 12.105 1.00 84.31 87 ASN A N 1
ATOM 690 C CA . ASN A 1 87 ? -15.518 0.492 12.467 1.00 84.31 87 ASN A CA 1
ATOM 691 C C . ASN A 1 87 ? -14.297 -0.442 12.396 1.00 84.31 87 ASN A C 1
ATOM 693 O O . ASN A 1 87 ? -13.645 -0.563 11.356 1.00 84.31 87 ASN A O 1
ATOM 697 N N . TYR A 1 88 ? -14.022 -1.149 13.489 1.00 83.06 88 TYR A N 1
ATOM 698 C CA . TYR A 1 88 ? -12.902 -2.078 13.618 1.00 83.06 88 TYR A CA 1
ATOM 699 C C . TYR A 1 88 ? -12.880 -3.155 12.531 1.00 83.06 88 TYR A C 1
ATOM 701 O O . TYR A 1 88 ? -11.826 -3.449 11.959 1.00 83.06 88 TYR A O 1
ATOM 709 N N . TYR A 1 89 ? -14.034 -3.738 12.209 1.00 83.69 89 TYR A N 1
ATOM 710 C CA . TYR A 1 89 ? -14.117 -4.788 11.199 1.00 83.69 89 TYR A CA 1
ATOM 711 C C . TYR A 1 89 ? -13.851 -4.241 9.799 1.00 83.69 89 TYR A C 1
ATOM 713 O O . TYR A 1 89 ? -13.153 -4.898 9.023 1.00 83.69 89 TYR A O 1
ATOM 721 N N . LEU A 1 90 ? -14.339 -3.034 9.490 1.00 84.12 90 LEU A N 1
ATOM 722 C CA . LEU A 1 90 ? -14.020 -2.350 8.237 1.00 84.12 90 LEU A CA 1
ATOM 723 C C . LEU A 1 90 ? -12.520 -2.057 8.148 1.00 84.12 90 LEU A C 1
ATOM 725 O O . LEU A 1 90 ? -11.897 -2.432 7.160 1.00 84.12 90 LEU A O 1
ATOM 729 N N . TYR A 1 91 ? -11.924 -1.492 9.203 1.00 85.75 91 TYR A N 1
ATOM 730 C CA . TYR A 1 91 ? -10.484 -1.239 9.279 1.00 85.75 91 TYR A CA 1
ATOM 731 C C . TYR A 1 91 ? -9.670 -2.507 9.007 1.00 85.75 91 TYR A C 1
ATOM 733 O O . TYR A 1 91 ? -8.834 -2.540 8.107 1.00 85.75 91 TYR A O 1
ATOM 741 N N . LYS A 1 92 ? -9.962 -3.588 9.739 1.00 85.50 92 LYS A N 1
ATOM 742 C CA . LYS A 1 92 ? -9.262 -4.874 9.627 1.00 85.50 92 LYS A CA 1
ATOM 743 C C . LYS A 1 92 ? -9.449 -5.535 8.262 1.00 85.50 92 LYS A C 1
ATOM 745 O O . LYS A 1 92 ? -8.531 -6.172 7.748 1.00 85.50 92 LYS A O 1
ATOM 750 N N . LYS A 1 93 ? -10.643 -5.432 7.674 1.00 86.62 93 LYS A N 1
ATOM 751 C CA . LYS A 1 93 ? -10.919 -5.956 6.331 1.00 86.62 93 LYS A CA 1
ATOM 752 C C . LYS A 1 93 ? -10.144 -5.167 5.276 1.00 86.62 93 LYS A C 1
ATOM 754 O O . LYS A 1 93 ? -9.527 -5.780 4.407 1.00 86.62 93 LYS A O 1
ATOM 759 N N . SER A 1 94 ? -10.132 -3.841 5.381 1.00 88.00 94 SER A N 1
ATOM 760 C CA . SER A 1 94 ? -9.423 -2.958 4.455 1.00 88.00 94 SER A CA 1
ATOM 761 C C . SER A 1 94 ? -7.908 -3.134 4.543 1.00 88.00 94 SER A C 1
ATOM 763 O O . SER A 1 94 ? -7.268 -3.299 3.510 1.00 88.00 94 SER A O 1
ATOM 765 N N . THR A 1 95 ? -7.321 -3.214 5.743 1.00 89.25 95 THR A N 1
ATOM 766 C CA . THR A 1 95 ? -5.877 -3.479 5.891 1.00 89.25 95 THR A CA 1
ATOM 767 C C . THR A 1 95 ? -5.481 -4.828 5.294 1.00 89.25 95 THR A C 1
ATOM 769 O O . THR A 1 95 ? -4.494 -4.903 4.565 1.00 89.25 95 THR A O 1
ATOM 772 N N . LYS A 1 96 ? -6.280 -5.886 5.495 1.00 89.44 96 LYS A N 1
ATOM 773 C CA . LYS A 1 96 ? -6.058 -7.186 4.835 1.00 89.44 96 LYS A CA 1
ATOM 774 C C . LYS A 1 96 ? -6.130 -7.099 3.309 1.00 89.44 96 LYS A C 1
ATOM 776 O O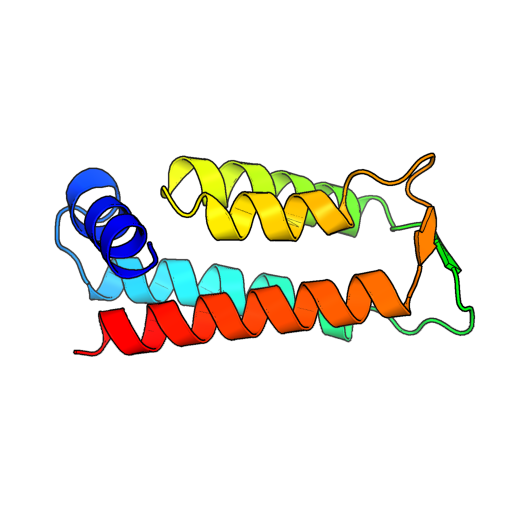 . LYS A 1 96 ? -5.286 -7.684 2.635 1.00 89.44 96 LYS A O 1
ATOM 781 N N . ALA A 1 97 ? -7.113 -6.380 2.766 1.00 90.31 97 ALA A N 1
ATOM 782 C CA . ALA A 1 97 ? -7.249 -6.192 1.323 1.00 90.31 97 ALA A CA 1
ATOM 783 C C . ALA A 1 97 ? -6.043 -5.441 0.733 1.00 90.31 97 ALA A C 1
ATOM 785 O O . ALA A 1 97 ? -5.513 -5.848 -0.300 1.00 90.31 97 ALA A O 1
ATOM 786 N N . ILE A 1 98 ? -5.563 -4.406 1.429 1.00 93.00 98 ILE A N 1
ATOM 787 C CA . ILE A 1 98 ? -4.362 -3.656 1.050 1.00 93.00 98 ILE A CA 1
ATOM 788 C C . ILE A 1 98 ? -3.127 -4.563 1.049 1.00 93.00 98 ILE A C 1
ATOM 790 O O . ILE A 1 98 ? -2.397 -4.598 0.062 1.00 93.00 98 ILE A O 1
ATOM 794 N N . LEU A 1 99 ? -2.901 -5.325 2.124 1.00 93.50 99 LEU A N 1
ATOM 795 C CA . LEU A 1 99 ? -1.753 -6.231 2.216 1.00 93.50 99 LEU A CA 1
ATOM 796 C C . LEU A 1 99 ? -1.780 -7.293 1.109 1.00 93.50 99 LEU A C 1
ATOM 798 O O . LEU A 1 99 ? -0.749 -7.547 0.492 1.00 93.50 99 LEU A O 1
ATOM 802 N N . SER A 1 100 ? -2.952 -7.864 0.811 1.00 93.81 100 SER A N 1
ATOM 803 C CA . SER A 1 100 ? -3.120 -8.811 -0.300 1.00 93.81 100 SER A CA 1
ATOM 804 C C . SER A 1 100 ? -2.814 -8.164 -1.652 1.00 93.81 100 SER A C 1
ATOM 806 O O . SER A 1 100 ? -2.116 -8.758 -2.466 1.00 93.81 100 SER A O 1
ATOM 808 N N . TYR A 1 101 ? -3.289 -6.939 -1.888 1.00 94.19 101 TYR A N 1
ATOM 809 C CA . TYR A 1 101 ? -2.987 -6.195 -3.110 1.00 94.19 101 TYR A CA 1
ATOM 810 C C . TYR A 1 101 ? -1.477 -5.953 -3.278 1.00 94.19 101 TYR A C 1
ATOM 812 O O . TYR A 1 101 ? -0.933 -6.170 -4.359 1.00 94.19 101 TYR A O 1
ATOM 820 N N . LEU A 1 102 ? -0.794 -5.539 -2.208 1.00 94.88 102 LEU A N 1
ATOM 821 C CA . LEU A 1 102 ? 0.648 -5.292 -2.225 1.00 94.88 102 LEU A CA 1
ATOM 822 C C . LEU A 1 102 ? 1.443 -6.586 -2.449 1.00 94.88 102 LEU A C 1
ATOM 824 O O . LEU A 1 102 ? 2.389 -6.587 -3.231 1.00 94.88 102 LEU A O 1
ATOM 828 N N . GLN A 1 103 ? 1.034 -7.700 -1.835 1.00 94.56 103 GLN A N 1
ATOM 829 C CA . GLN A 1 103 ? 1.630 -9.016 -2.098 1.00 94.56 103 GLN A CA 1
ATOM 830 C C . GLN A 1 103 ? 1.499 -9.418 -3.568 1.00 94.56 103 GLN A C 1
ATOM 832 O O . GLN A 1 103 ? 2.467 -9.900 -4.153 1.00 94.56 103 GLN A O 1
ATOM 837 N N . ASP A 1 104 ? 0.340 -9.174 -4.181 1.00 94.06 104 ASP A N 1
ATOM 838 C CA . ASP A 1 104 ? 0.128 -9.467 -5.597 1.00 94.06 104 ASP A CA 1
ATOM 839 C C . ASP A 1 104 ? 1.065 -8.643 -6.497 1.00 94.06 104 ASP A C 1
ATOM 841 O O . ASP A 1 104 ? 1.617 -9.184 -7.453 1.00 94.06 104 ASP A O 1
ATOM 845 N N . ILE A 1 105 ? 1.309 -7.367 -6.176 1.00 94.81 105 ILE A N 1
ATOM 846 C CA . ILE A 1 105 ? 2.308 -6.548 -6.886 1.00 94.81 105 ILE A CA 1
ATOM 847 C C . ILE A 1 105 ? 3.719 -7.112 -6.712 1.00 94.81 105 ILE A C 1
ATOM 849 O O . ILE A 1 105 ? 4.438 -7.266 -7.697 1.00 94.81 105 ILE A O 1
ATOM 853 N N . LEU A 1 106 ? 4.116 -7.454 -5.484 1.00 94.31 106 LEU A N 1
ATOM 854 C CA . LEU A 1 106 ? 5.446 -8.005 -5.204 1.00 94.31 106 LEU A CA 1
ATOM 855 C C . LEU A 1 106 ? 5.695 -9.318 -5.954 1.00 94.31 106 LEU A C 1
ATOM 857 O O . LEU A 1 106 ? 6.816 -9.582 -6.379 1.00 94.31 106 LEU A O 1
ATOM 861 N N . LEU A 1 107 ? 4.659 -10.140 -6.131 1.00 93.38 107 LEU A N 1
ATOM 862 C CA . LEU A 1 107 ? 4.734 -11.361 -6.932 1.00 93.38 107 LEU A CA 1
ATOM 863 C C . LEU A 1 107 ? 4.899 -11.072 -8.426 1.00 93.38 107 LEU A C 1
ATOM 865 O O . LEU A 1 107 ? 5.568 -11.845 -9.107 1.00 93.38 107 LEU A O 1
ATOM 869 N N . ILE A 1 108 ? 4.298 -9.994 -8.937 1.00 93.00 108 ILE A N 1
ATOM 870 C CA . ILE A 1 108 ? 4.471 -9.570 -10.332 1.00 93.00 108 ILE A CA 1
ATOM 871 C C . ILE A 1 108 ? 5.897 -9.052 -10.550 1.00 93.00 108 ILE A C 1
ATOM 873 O O . ILE A 1 108 ? 6.538 -9.485 -11.494 1.00 93.00 108 ILE A O 1
ATOM 877 N N . LEU A 1 109 ? 6.414 -8.205 -9.654 1.00 90.12 109 LEU A N 1
ATOM 878 C CA . LEU A 1 109 ? 7.759 -7.612 -9.753 1.00 90.12 109 LEU A CA 1
ATOM 879 C C . LEU A 1 109 ? 8.915 -8.620 -9.614 1.00 90.12 109 LEU A C 1
ATOM 881 O O . LEU A 1 109 ? 10.061 -8.278 -9.880 1.00 90.12 109 LEU A O 1
ATOM 885 N N . ARG A 1 110 ? 8.643 -9.842 -9.140 1.00 85.00 110 ARG A N 1
ATOM 886 C CA . ARG A 1 110 ? 9.636 -10.926 -9.019 1.00 85.00 110 ARG A CA 1
ATOM 887 C C . ARG A 1 110 ? 9.733 -11.817 -10.260 1.00 85.00 110 ARG A C 1
ATOM 889 O O . ARG A 1 110 ? 10.601 -12.687 -10.284 1.00 85.00 110 ARG A O 1
ATOM 896 N N . LYS A 1 111 ? 8.800 -11.683 -11.202 1.00 71.38 111 LYS A N 1
ATOM 897 C CA . LYS A 1 111 ? 8.780 -12.441 -12.457 1.00 71.38 111 LYS A CA 1
ATOM 898 C C . LYS A 1 111 ? 9.546 -11.695 -13.532 1.00 71.38 111 LYS A C 1
ATOM 900 O O . LYS A 1 111 ? 10.177 -12.403 -14.341 1.00 71.38 111 LYS A O 1
#

pLDDT: mean 86.42, std 9.49, range [57.38, 95.25]

Sequence (111 aa):
MRVTEVNYLLEHVCFGDAIEANELVLTFYNEILKLGNNTCFKSDFFVLQDEMQRSLHKLTGSSGLMGLNSLSCYIKTITYTDDYVINYYLYKKSTKAILSYLQDILLILRK